Protein AF-F4I7Y9-F1 (afdb_monomer_lite)

Structure (mmCIF, N/CA/C/O backbone):
data_AF-F4I7Y9-F1
#
_entry.id   AF-F4I7Y9-F1
#
loop_
_atom_site.group_PDB
_atom_site.id
_atom_site.type_symbol
_atom_site.label_atom_id
_atom_site.label_alt_id
_atom_site.label_comp_id
_atom_site.label_asym_id
_atom_site.label_entity_id
_atom_site.label_seq_id
_atom_site.pdbx_PDB_ins_code
_atom_site.Cartn_x
_atom_site.Cartn_y
_atom_site.Cartn_z
_atom_site.occupancy
_atom_site.B_iso_or_equiv
_atom_site.auth_seq_id
_atom_site.auth_comp_id
_atom_site.auth_asym_id
_atom_site.auth_atom_id
_atom_site.pdbx_PDB_model_num
ATOM 1 N N . MET A 1 1 ? 21.864 18.288 -20.027 1.00 43.03 1 MET A N 1
ATOM 2 C CA . MET A 1 1 ? 21.076 17.058 -20.244 1.00 43.03 1 MET A CA 1
ATOM 3 C C . MET A 1 1 ? 20.824 16.451 -18.884 1.00 43.03 1 MET A C 1
ATOM 5 O O . MET A 1 1 ? 21.788 16.056 -18.242 1.00 43.03 1 MET A O 1
ATOM 9 N N . VAL A 1 2 ? 19.578 16.455 -18.415 1.00 53.16 2 VAL A N 1
ATOM 10 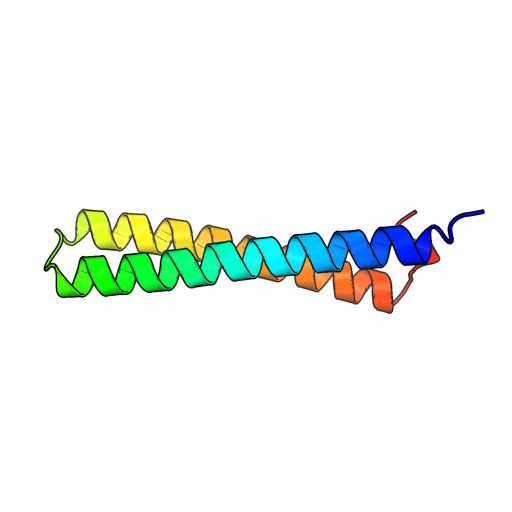C CA . VAL A 1 2 ? 19.207 15.587 -17.292 1.00 53.16 2 VAL A CA 1
ATOM 11 C C . VAL A 1 2 ? 19.332 14.153 -17.808 1.00 53.16 2 VAL A C 1
ATOM 13 O O . VAL A 1 2 ? 18.979 13.886 -18.959 1.00 53.16 2 VAL A O 1
ATOM 16 N N . ASN A 1 3 ? 19.968 13.273 -17.041 1.00 67.00 3 ASN A N 1
ATOM 17 C CA . ASN A 1 3 ? 20.150 11.890 -17.456 1.00 67.00 3 ASN A CA 1
ATOM 18 C C . ASN A 1 3 ? 18.769 11.217 -17.435 1.00 67.00 3 ASN A C 1
ATOM 20 O O . ASN A 1 3 ? 18.241 10.978 -16.355 1.00 67.00 3 ASN A O 1
ATOM 24 N N . VAL A 1 4 ? 18.179 10.965 -18.607 1.00 68.31 4 VAL A N 1
ATOM 25 C CA . VAL A 1 4 ? 16.817 10.413 -18.759 1.00 68.31 4 VAL A CA 1
ATOM 26 C C . VAL A 1 4 ? 16.639 9.125 -17.942 1.00 68.31 4 VAL A C 1
ATOM 28 O O . VAL A 1 4 ? 15.594 8.917 -17.327 1.00 68.31 4 VAL A O 1
ATOM 31 N N . ASP A 1 5 ? 17.699 8.320 -17.831 1.00 70.38 5 ASP A N 1
ATOM 32 C CA . ASP A 1 5 ? 17.717 7.104 -17.014 1.00 70.38 5 ASP A CA 1
ATOM 33 C C . ASP A 1 5 ? 17.537 7.411 -15.514 1.00 70.38 5 ASP A C 1
ATOM 35 O O . ASP A 1 5 ? 16.836 6.693 -14.800 1.00 70.38 5 ASP A O 1
ATOM 39 N N . HIS A 1 6 ? 18.138 8.500 -15.019 1.00 76.44 6 HIS A N 1
ATOM 40 C CA . HIS A 1 6 ? 18.026 8.915 -13.619 1.00 76.44 6 HIS A CA 1
ATOM 41 C C . HIS A 1 6 ? 16.610 9.394 -13.276 1.00 76.44 6 HIS A C 1
ATOM 43 O O . HIS A 1 6 ? 16.076 9.026 -12.225 1.00 76.44 6 HIS A O 1
ATOM 49 N N . ASP A 1 7 ? 15.977 10.152 -14.173 1.00 85.44 7 ASP A N 1
ATOM 50 C CA . ASP A 1 7 ? 14.602 10.629 -13.993 1.00 85.44 7 ASP A CA 1
ATOM 51 C C . ASP A 1 7 ? 13.612 9.459 -13.988 1.00 85.44 7 ASP A C 1
ATOM 53 O O . ASP A 1 7 ? 12.715 9.388 -13.138 1.00 85.44 7 ASP A O 1
ATOM 57 N N . ARG A 1 8 ? 13.812 8.485 -14.887 1.00 86.12 8 ARG A N 1
ATOM 58 C CA . ARG A 1 8 ? 12.968 7.290 -14.968 1.00 86.12 8 ARG A CA 1
ATOM 59 C C . ARG A 1 8 ? 13.107 6.411 -13.732 1.00 86.12 8 ARG A C 1
ATOM 61 O O . ARG A 1 8 ? 12.091 6.021 -13.156 1.00 86.12 8 ARG A O 1
ATOM 68 N N . PHE A 1 9 ? 14.334 6.140 -13.289 1.00 89.38 9 PHE A N 1
ATOM 69 C CA . PHE A 1 9 ? 14.569 5.385 -12.060 1.00 89.38 9 PHE A CA 1
ATOM 70 C C . PHE A 1 9 ? 13.924 6.067 -10.849 1.00 89.38 9 PHE A C 1
ATOM 72 O O . PHE A 1 9 ? 13.207 5.423 -10.084 1.00 89.38 9 PHE A O 1
ATOM 79 N N . THR A 1 10 ? 14.114 7.381 -10.706 1.00 91.94 10 THR A N 1
ATOM 80 C CA . THR A 1 10 ? 13.520 8.167 -9.614 1.00 91.94 10 THR A CA 1
ATOM 81 C C . THR A 1 10 ? 11.994 8.101 -9.641 1.00 91.94 10 THR A C 1
ATOM 83 O O . THR A 1 10 ? 11.364 7.926 -8.597 1.00 91.94 10 THR A O 1
ATOM 86 N N . THR A 1 11 ? 11.395 8.154 -10.833 1.00 93.38 11 THR A N 1
ATOM 87 C CA . THR A 1 11 ? 9.947 7.993 -11.019 1.00 93.38 11 THR A CA 1
ATOM 88 C C . THR A 1 11 ? 9.471 6.612 -10.567 1.00 93.38 11 THR A C 1
ATOM 90 O O . THR A 1 11 ? 8.528 6.520 -9.786 1.00 93.38 11 THR A O 1
ATOM 93 N N . LEU A 1 12 ? 10.146 5.534 -10.980 1.00 93.69 12 LEU A N 1
ATOM 94 C CA . LEU A 1 12 ? 9.788 4.170 -10.571 1.00 93.69 12 LEU A CA 1
ATOM 95 C C . LEU A 1 12 ? 9.936 3.951 -9.058 1.00 93.69 12 LEU A C 1
ATOM 97 O O . LEU A 1 12 ? 9.091 3.308 -8.438 1.00 93.69 12 LEU A O 1
ATOM 101 N N . VAL A 1 13 ? 10.975 4.520 -8.440 1.00 94.75 13 VAL A N 1
ATOM 102 C CA . VAL A 1 13 ? 11.152 4.492 -6.979 1.00 94.75 13 VAL A CA 1
ATOM 103 C C . VAL A 1 13 ? 10.015 5.237 -6.276 1.00 94.75 13 VAL A C 1
ATOM 105 O O . VAL A 1 13 ? 9.498 4.752 -5.268 1.00 94.75 13 VAL A O 1
ATOM 108 N N . HIS A 1 14 ? 9.593 6.389 -6.803 1.00 95.88 14 HIS A N 1
ATOM 109 C CA . HIS A 1 14 ? 8.448 7.126 -6.273 1.00 95.88 14 HIS A CA 1
ATOM 110 C C . HIS A 1 14 ? 7.145 6.322 -6.398 1.00 95.88 14 HIS A C 1
ATOM 112 O O . HIS A 1 14 ? 6.444 6.158 -5.399 1.00 95.88 14 HIS A O 1
ATOM 118 N N . GLU A 1 15 ? 6.866 5.748 -7.575 1.00 95.50 15 GLU A N 1
ATOM 119 C CA . GLU A 1 15 ? 5.713 4.864 -7.806 1.00 95.50 15 GLU A CA 1
ATOM 120 C C . GLU A 1 15 ? 5.702 3.686 -6.817 1.00 95.50 15 GLU A C 1
ATOM 122 O O . GLU A 1 15 ? 4.659 3.367 -6.239 1.00 95.50 15 GLU A O 1
ATOM 127 N N . LEU A 1 16 ? 6.863 3.062 -6.575 1.00 96.25 16 LEU A N 1
ATOM 128 C CA . LEU A 1 16 ? 6.982 1.927 -5.661 1.00 96.25 16 LEU A CA 1
ATOM 129 C C . LEU A 1 16 ? 6.698 2.359 -4.225 1.00 96.25 16 LEU A C 1
ATOM 131 O O . LEU A 1 16 ? 5.949 1.693 -3.512 1.00 96.25 16 LEU A O 1
ATOM 135 N N . ASN A 1 17 ? 7.301 3.465 -3.791 1.00 96.38 17 ASN A N 1
ATOM 136 C CA . ASN A 1 17 ? 7.124 3.977 -2.439 1.00 96.38 17 ASN A CA 1
ATOM 137 C C . ASN A 1 17 ? 5.672 4.378 -2.181 1.00 96.38 17 ASN A C 1
ATOM 139 O O . ASN A 1 17 ? 5.134 4.033 -1.130 1.00 96.38 17 ASN A O 1
ATOM 143 N N . GLN A 1 18 ? 5.018 5.027 -3.146 1.00 96.56 18 GLN A N 1
ATOM 144 C CA . GLN A 1 18 ? 3.604 5.367 -3.046 1.00 96.56 18 GLN A CA 1
ATOM 145 C C . GLN A 1 18 ? 2.735 4.105 -2.960 1.00 96.56 18 GLN A C 1
ATOM 147 O O . GLN A 1 18 ? 1.920 3.989 -2.046 1.00 96.56 18 GLN A O 1
ATOM 152 N N . ALA A 1 19 ? 2.936 3.131 -3.855 1.00 95.25 19 ALA A N 1
ATOM 153 C CA . ALA A 1 19 ? 2.167 1.886 -3.847 1.00 95.25 19 ALA A CA 1
ATOM 154 C C . ALA A 1 19 ? 2.363 1.093 -2.542 1.00 95.25 19 ALA A C 1
ATOM 156 O O . ALA A 1 19 ? 1.398 0.587 -1.971 1.00 95.25 19 ALA A O 1
ATOM 157 N N . LYS A 1 20 ? 3.597 1.028 -2.024 1.00 95.75 20 LYS A N 1
ATOM 158 C CA . LYS A 1 20 ? 3.899 0.403 -0.728 1.00 95.75 20 LYS A CA 1
ATOM 159 C C . LYS A 1 20 ? 3.240 1.141 0.431 1.00 95.75 20 LYS A C 1
ATOM 161 O O . LYS A 1 20 ? 2.684 0.491 1.310 1.00 95.75 20 LYS A O 1
ATOM 166 N N . TYR A 1 21 ? 3.307 2.471 0.456 1.00 96.69 21 TYR A N 1
ATOM 167 C CA . TYR A 1 21 ? 2.680 3.271 1.506 1.00 96.69 21 TYR A CA 1
ATOM 168 C C . TYR A 1 21 ? 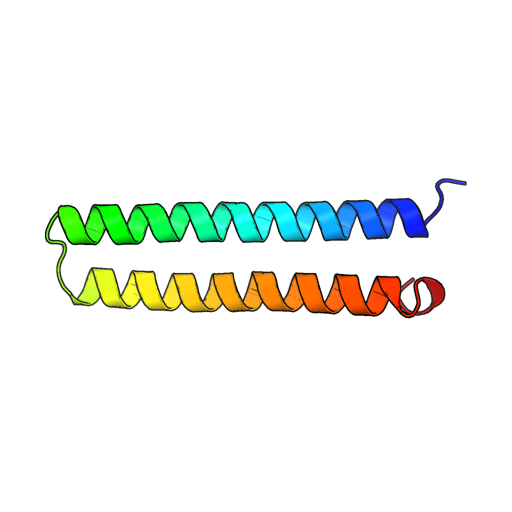1.161 3.065 1.531 1.00 96.69 21 TYR A C 1
ATOM 170 O O . TYR A 1 21 ? 0.606 2.756 2.585 1.00 96.69 21 TYR A O 1
ATOM 178 N N . GLU A 1 22 ? 0.505 3.145 0.368 1.00 96.00 22 GLU A N 1
ATOM 179 C CA . GLU A 1 22 ? -0.929 2.864 0.213 1.00 96.00 22 GLU A CA 1
ATOM 180 C C . GLU A 1 22 ? -1.274 1.446 0.696 1.00 96.00 22 GLU A C 1
ATOM 182 O O . GLU A 1 22 ? -2.219 1.268 1.466 1.00 96.00 22 GLU A O 1
ATOM 187 N N . PHE A 1 23 ? -0.480 0.443 0.307 1.00 96.50 23 PHE A N 1
ATOM 188 C CA . PHE A 1 23 ? -0.664 -0.943 0.737 1.00 96.50 23 PHE A CA 1
ATOM 189 C C . PHE A 1 23 ? -0.541 -1.102 2.260 1.00 96.50 23 PHE A C 1
ATOM 191 O O . PHE A 1 23 ? -1.431 -1.661 2.896 1.00 96.50 23 PHE A O 1
ATOM 198 N N . HIS A 1 24 ? 0.518 -0.566 2.873 1.00 95.75 24 HIS A N 1
ATOM 199 C CA . HIS A 1 24 ? 0.711 -0.633 4.325 1.00 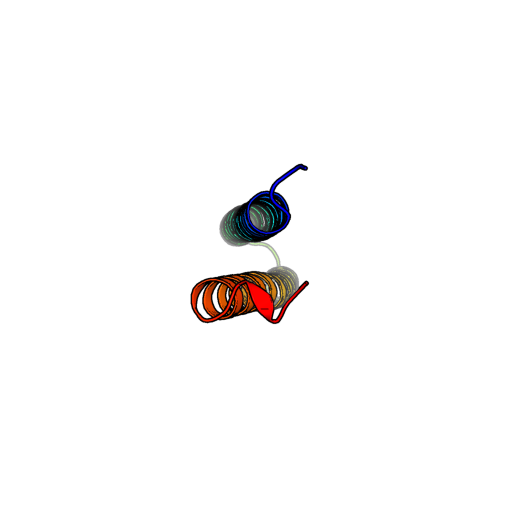95.75 24 HIS A CA 1
ATOM 200 C C . HIS A 1 24 ? -0.404 0.080 5.092 1.00 95.75 24 HIS A C 1
ATOM 202 O O . HIS A 1 24 ? -0.904 -0.459 6.080 1.00 95.75 24 HIS A O 1
ATOM 208 N N . TYR A 1 25 ? -0.828 1.252 4.619 1.00 96.31 25 TYR A N 1
ATOM 209 C CA . TYR A 1 25 ? -1.945 1.984 5.204 1.00 96.31 25 TYR A CA 1
ATOM 210 C C . TYR A 1 25 ? -3.238 1.160 5.166 1.00 96.31 25 TYR A C 1
ATOM 212 O O . TYR A 1 25 ? -3.931 1.048 6.176 1.00 96.31 25 TYR A O 1
ATOM 220 N N . LYS A 1 26 ? -3.545 0.519 4.032 1.00 95.88 26 LYS A N 1
ATOM 221 C CA . LYS A 1 26 ? -4.727 -0.344 3.912 1.00 95.88 26 LYS A CA 1
ATOM 222 C C . LYS A 1 26 ? -4.629 -1.628 4.732 1.00 95.88 26 LYS A C 1
ATOM 224 O O . LYS A 1 26 ? -5.648 -2.091 5.237 1.00 95.88 26 LYS A O 1
ATOM 229 N N . CYS A 1 27 ? -3.430 -2.171 4.930 1.00 96.75 27 CYS A N 1
ATOM 230 C CA . CYS A 1 27 ? -3.225 -3.301 5.834 1.00 96.75 27 CYS A CA 1
ATOM 231 C C . CYS A 1 27 ? -3.553 -2.899 7.275 1.00 96.75 27 CYS A C 1
ATOM 233 O O . CYS A 1 27 ? -4.289 -3.614 7.951 1.00 96.75 27 CYS A O 1
ATOM 235 N N . ALA A 1 28 ? -3.069 -1.736 7.721 1.00 96.44 28 ALA A N 1
ATOM 236 C CA . ALA A 1 28 ? -3.407 -1.197 9.034 1.00 96.44 28 ALA A CA 1
ATOM 237 C C . ALA A 1 28 ? -4.918 -0.931 9.166 1.00 96.44 28 ALA A C 1
ATOM 239 O O . ALA A 1 28 ? -5.517 -1.331 10.159 1.00 96.44 28 ALA A O 1
ATOM 240 N N . GLU A 1 29 ? -5.556 -0.352 8.140 1.00 95.88 29 GLU A N 1
ATOM 241 C CA . GLU A 1 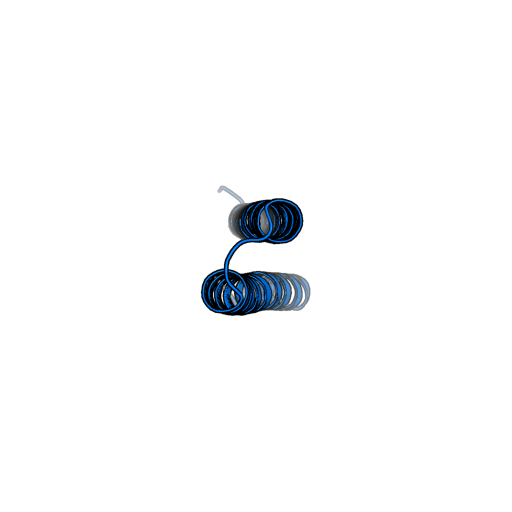29 ? -7.012 -0.141 8.113 1.00 95.88 29 GLU A CA 1
ATOM 242 C C . GLU A 1 29 ? -7.787 -1.464 8.250 1.00 95.88 29 GLU A C 1
ATOM 244 O O . GLU A 1 29 ? -8.765 -1.533 8.994 1.00 95.88 29 GLU A O 1
ATOM 249 N N . LEU A 1 30 ? -7.359 -2.532 7.565 1.00 96.69 30 LEU A N 1
ATOM 250 C CA . LEU A 1 30 ? -7.994 -3.846 7.679 1.00 96.69 30 LEU A CA 1
ATOM 251 C C . LEU A 1 30 ? -7.856 -4.423 9.095 1.00 96.69 30 LEU A C 1
ATOM 253 O O . LEU A 1 30 ? -8.835 -4.951 9.623 1.00 96.69 30 LEU A O 1
ATOM 257 N N . VAL A 1 31 ? -6.675 -4.307 9.709 1.00 96.50 31 VAL A N 1
ATOM 258 C CA . VAL A 1 31 ? -6.444 -4.754 11.092 1.00 96.50 31 VAL A CA 1
ATOM 259 C C . VAL A 1 31 ? -7.340 -3.984 12.059 1.00 96.50 31 VAL A C 1
ATOM 261 O O . VAL A 1 31 ? -8.087 -4.608 12.808 1.00 96.50 31 VAL A O 1
ATOM 264 N N . SER A 1 32 ? -7.367 -2.651 11.983 1.00 96.62 32 SER A N 1
ATOM 265 C CA . SER A 1 32 ? -8.226 -1.835 12.849 1.00 96.62 32 SER A CA 1
ATOM 266 C C . SER A 1 32 ? -9.716 -2.133 12.653 1.00 96.62 32 SER A C 1
ATOM 268 O O . SER A 1 32 ? -10.465 -2.192 13.624 1.00 96.62 32 SER A O 1
ATOM 270 N N . ASN A 1 33 ? -10.166 -2.384 11.419 1.00 95.81 33 ASN A N 1
ATOM 271 C CA . ASN A 1 33 ? -11.552 -2.788 11.160 1.00 95.81 33 ASN A CA 1
ATOM 272 C C . ASN A 1 33 ? -11.876 -4.162 11.758 1.00 95.81 33 ASN A C 1
ATOM 274 O O . ASN A 1 33 ? -12.979 -4.371 12.264 1.00 95.81 33 ASN A O 1
ATOM 278 N N . HIS A 1 34 ? -10.929 -5.098 11.704 1.00 95.50 34 HIS A N 1
ATOM 279 C CA . HIS A 1 34 ? -11.084 -6.405 12.327 1.00 95.50 34 HIS A CA 1
ATOM 280 C C . HIS A 1 34 ? -11.170 -6.285 13.858 1.00 95.50 34 HIS A C 1
ATOM 282 O O . HIS A 1 34 ? -12.056 -6.878 14.469 1.00 95.50 34 HIS A O 1
ATOM 288 N N . GLU A 1 35 ? -10.305 -5.479 14.477 1.00 96.50 35 GLU A N 1
ATOM 289 C CA . GLU A 1 35 ? -10.317 -5.197 15.922 1.00 96.50 35 GLU A CA 1
ATOM 290 C C . GLU A 1 35 ? -11.601 -4.487 16.374 1.00 96.50 35 GLU A C 1
ATOM 292 O O . GLU A 1 35 ? -12.139 -4.790 17.436 1.00 96.50 35 GLU A O 1
ATOM 297 N N . ALA A 1 36 ? -12.145 -3.601 15.538 1.00 96.50 36 ALA A N 1
ATOM 298 C CA . ALA A 1 36 ? -13.423 -2.932 15.768 1.00 96.50 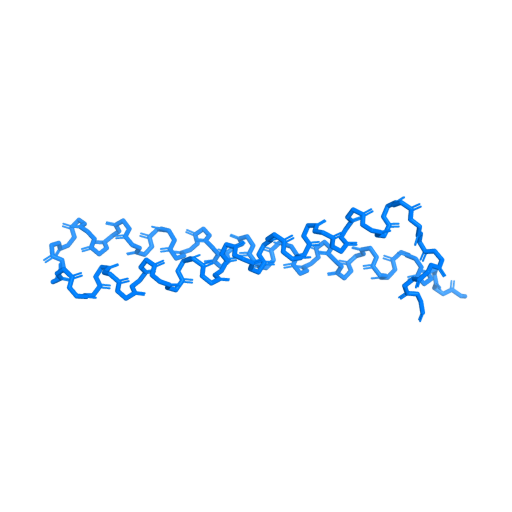36 ALA A CA 1
ATOM 299 C C . ALA A 1 36 ? -14.654 -3.818 15.478 1.00 96.50 36 ALA A C 1
ATOM 301 O O . ALA A 1 36 ? -15.773 -3.306 15.452 1.00 96.50 36 ALA A O 1
ATOM 302 N N . ALA A 1 37 ? -14.463 -5.120 15.228 1.00 95.00 37 ALA A N 1
ATOM 303 C CA . ALA A 1 37 ? -15.516 -6.084 14.909 1.00 95.00 37 ALA A CA 1
ATOM 304 C C . ALA A 1 37 ? -16.444 -5.626 13.764 1.00 95.00 37 ALA A C 1
ATOM 306 O O . ALA A 1 37 ? -17.659 -5.847 13.799 1.00 95.00 37 ALA A O 1
ATOM 307 N N . GLN A 1 38 ? -15.877 -4.978 12.739 1.00 94.19 38 GLN A N 1
ATOM 308 C CA . GLN A 1 38 ? -16.642 -4.550 11.568 1.00 94.19 38 GLN A CA 1
ATOM 309 C C . GLN A 1 38 ? -17.302 -5.752 10.868 1.00 94.19 38 GLN A C 1
ATOM 311 O O . GLN A 1 38 ? -16.751 -6.860 10.879 1.00 94.19 38 GLN A O 1
ATOM 316 N N . PRO A 1 39 ? -18.464 -5.563 10.212 1.00 97.06 39 PRO A N 1
ATOM 317 C CA . PRO A 1 39 ? -19.144 -6.645 9.511 1.00 97.06 39 PRO A CA 1
ATOM 318 C C . PRO A 1 39 ? -18.234 -7.340 8.494 1.00 97.06 39 PRO A C 1
ATOM 320 O O . PRO A 1 39 ? -17.492 -6.684 7.763 1.00 97.06 39 PRO A O 1
ATOM 323 N N . LYS A 1 40 ? -18.356 -8.669 8.367 1.00 95.94 40 LYS A N 1
ATOM 324 C CA . LYS A 1 40 ? -17.532 -9.478 7.449 1.00 95.94 40 LYS A CA 1
ATOM 325 C C . LYS A 1 40 ? -17.492 -8.919 6.020 1.00 95.94 40 LYS A C 1
ATOM 327 O O . LYS A 1 40 ? -16.427 -8.887 5.420 1.00 95.94 40 LYS A O 1
ATOM 332 N N . LYS A 1 41 ? -18.623 -8.417 5.511 1.00 96.44 41 LYS A N 1
ATOM 333 C CA . LYS A 1 41 ? -18.705 -7.786 4.184 1.00 96.44 41 LYS A CA 1
ATOM 334 C C . LYS A 1 41 ? -17.724 -6.613 4.031 1.00 96.44 41 LYS A C 1
ATOM 336 O O . LYS A 1 41 ? -17.057 -6.522 3.010 1.00 96.44 41 LYS A O 1
ATOM 341 N N . VAL A 1 42 ? -17.597 -5.766 5.056 1.00 95.19 42 VAL A N 1
ATOM 342 C CA . VAL A 1 42 ? -16.646 -4.642 5.068 1.00 95.19 42 VAL A CA 1
ATOM 343 C C . VAL A 1 42 ? -15.210 -5.166 5.035 1.00 95.19 42 VAL A C 1
ATOM 345 O O . VAL A 1 42 ? -14.385 -4.657 4.284 1.00 95.19 42 VAL A O 1
ATOM 348 N N . LEU A 1 43 ? -14.904 -6.211 5.811 1.00 97.00 43 LEU A N 1
ATOM 349 C CA . LEU A 1 43 ? -13.571 -6.823 5.810 1.00 97.00 43 LEU A CA 1
ATOM 350 C C . LEU A 1 43 ? -13.226 -7.447 4.450 1.00 97.00 43 LEU A C 1
ATOM 352 O O . LEU A 1 43 ? -12.096 -7.304 3.988 1.00 97.00 43 LEU A O 1
ATOM 356 N N . ASP A 1 44 ? -14.183 -8.115 3.809 1.00 97.06 44 ASP A N 1
ATOM 357 C CA . ASP A 1 44 ? -13.993 -8.743 2.500 1.00 97.06 44 ASP A CA 1
ATOM 358 C C . ASP A 1 44 ? -13.778 -7.685 1.398 1.00 97.06 44 ASP A C 1
ATOM 360 O O . ASP A 1 44 ? -12.847 -7.815 0.605 1.00 97.06 44 ASP A O 1
ATOM 364 N N . GLU A 1 45 ? -14.535 -6.582 1.405 1.00 96.00 45 GLU A N 1
ATOM 365 C CA . GLU A 1 45 ? -14.308 -5.439 0.502 1.00 96.00 45 GLU A CA 1
ATOM 366 C C . GLU A 1 45 ? -12.899 -4.842 0.678 1.00 96.00 45 GLU A C 1
ATOM 368 O O . GLU A 1 45 ? -12.179 -4.625 -0.299 1.00 96.00 45 GLU A O 1
ATOM 373 N N . LYS A 1 46 ? -12.449 -4.651 1.926 1.00 95.38 46 LYS A N 1
ATOM 374 C CA . LYS A 1 46 ? -11.101 -4.131 2.222 1.00 95.38 46 LYS A CA 1
ATOM 375 C C . LYS A 1 46 ? -9.988 -5.091 1.798 1.00 95.38 46 LYS A C 1
ATOM 377 O O . LYS A 1 46 ? -8.935 -4.636 1.353 1.00 95.38 46 LYS A O 1
ATOM 382 N N . LYS A 1 47 ? -10.204 -6.407 1.898 1.00 96.50 47 LYS A N 1
ATOM 383 C CA . LYS A 1 47 ? -9.265 -7.415 1.376 1.00 96.50 47 LYS A CA 1
ATOM 384 C C . LYS A 1 47 ? -9.141 -7.338 -0.144 1.00 96.50 47 LYS A C 1
ATOM 386 O O . LYS A 1 47 ? -8.023 -7.351 -0.647 1.00 96.50 47 LYS A O 1
ATOM 391 N N . MET A 1 48 ? -10.251 -7.186 -0.866 1.00 96.38 48 MET A N 1
ATOM 392 C CA . MET A 1 48 ? -10.218 -7.028 -2.326 1.00 96.38 48 MET A CA 1
ATOM 393 C C . MET A 1 48 ? -9.461 -5.762 -2.751 1.00 96.38 48 MET A C 1
ATOM 395 O O . MET A 1 48 ? -8.717 -5.773 -3.732 1.00 96.38 48 MET A O 1
ATOM 399 N N . ASP A 1 49 ? -9.623 -4.660 -2.018 1.00 94.81 49 ASP A N 1
ATOM 400 C CA . ASP A 1 49 ? -8.858 -3.438 -2.281 1.00 94.81 49 ASP A CA 1
ATOM 401 C C . ASP A 1 49 ? -7.359 -3.623 -2.002 1.00 94.81 49 ASP A C 1
ATOM 403 O O . ASP A 1 49 ? -6.520 -3.126 -2.760 1.00 94.81 49 ASP A O 1
ATOM 407 N N . LEU A 1 50 ? -7.007 -4.388 -0.966 1.00 96.31 50 LEU A N 1
ATOM 408 C CA . LEU A 1 50 ? -5.624 -4.771 -0.687 1.00 96.31 50 LEU A CA 1
ATOM 409 C C . LEU A 1 50 ? -5.009 -5.634 -1.790 1.00 96.31 50 LEU A C 1
ATOM 411 O O . LEU A 1 50 ? -3.860 -5.398 -2.157 1.00 96.31 50 LEU A O 1
ATOM 415 N N . GLU A 1 51 ? -5.753 -6.587 -2.348 1.00 96.19 51 GLU A N 1
ATOM 416 C CA . GLU A 1 51 ? -5.292 -7.401 -3.480 1.00 96.19 51 GLU A CA 1
ATOM 417 C C . GLU A 1 51 ? -4.962 -6.525 -4.695 1.00 96.19 51 GLU A C 1
ATOM 419 O O . GLU A 1 51 ? -3.886 -6.659 -5.278 1.00 96.19 51 GLU A O 1
ATOM 424 N N . LYS A 1 52 ? -5.814 -5.546 -5.026 1.00 95.88 52 LYS A N 1
ATOM 425 C CA . LYS A 1 52 ? -5.538 -4.586 -6.112 1.00 95.88 52 LYS A CA 1
ATOM 426 C C . LYS A 1 52 ? -4.269 -3.768 -5.857 1.00 95.88 52 LYS A C 1
ATOM 428 O O . LYS A 1 52 ? -3.478 -3.549 -6.774 1.00 95.88 52 LYS A O 1
ATOM 433 N N . LEU A 1 53 ? -4.060 -3.309 -4.620 1.00 95.25 53 LEU A N 1
ATOM 434 C CA . LEU A 1 53 ? -2.845 -2.577 -4.247 1.00 95.25 53 LEU A CA 1
ATOM 435 C C . LEU A 1 53 ? -1.602 -3.467 -4.303 1.00 95.25 53 LEU A C 1
ATOM 437 O O . LEU A 1 53 ? -0.544 -3.017 -4.739 1.00 95.25 53 LEU A O 1
ATOM 441 N N . TYR A 1 54 ? -1.730 -4.734 -3.919 1.00 96.50 54 TYR A N 1
ATOM 442 C CA . TYR A 1 54 ? -0.651 -5.704 -4.031 1.00 96.50 54 TYR A CA 1
ATOM 443 C C . TYR A 1 54 ? -0.256 -5.953 -5.492 1.00 96.50 54 TYR A C 1
ATOM 445 O O . TYR A 1 54 ? 0.935 -5.953 -5.813 1.00 96.50 54 TYR A O 1
ATOM 453 N N . GLU A 1 55 ? -1.229 -6.083 -6.400 1.00 96.88 55 GLU A N 1
ATOM 454 C CA . GLU A 1 55 ? -0.951 -6.143 -7.840 1.00 96.88 55 GLU A CA 1
ATOM 455 C C . GLU A 1 55 ? -0.218 -4.886 -8.326 1.00 96.88 55 GLU A C 1
ATOM 457 O O . GLU A 1 55 ? 0.796 -5.000 -9.012 1.00 96.88 55 GLU A O 1
ATOM 462 N N . LYS A 1 56 ? -0.639 -3.687 -7.899 1.00 95.12 56 LYS A N 1
ATOM 463 C CA . LYS A 1 56 ? 0.053 -2.430 -8.239 1.00 95.12 56 LYS A CA 1
ATOM 464 C C . LYS A 1 56 ? 1.518 -2.434 -7.785 1.00 95.12 56 LYS A C 1
ATOM 466 O O . LYS A 1 56 ? 2.388 -2.052 -8.565 1.00 95.12 56 LYS A O 1
ATOM 471 N N . VAL A 1 57 ? 1.817 -2.895 -6.565 1.00 96.31 57 VAL A N 1
ATOM 472 C CA . VAL A 1 57 ? 3.206 -3.024 -6.077 1.00 96.31 57 VAL A CA 1
ATOM 473 C C . VAL A 1 57 ? 4.013 -3.971 -6.969 1.00 96.31 57 VAL A C 1
ATOM 475 O O . VAL A 1 57 ? 5.130 -3.632 -7.364 1.00 96.31 57 VAL A O 1
ATOM 478 N N . LYS A 1 58 ? 3.449 -5.132 -7.329 1.00 96.88 58 LYS A N 1
ATOM 479 C CA . LYS A 1 58 ? 4.113 -6.098 -8.218 1.00 96.88 58 LYS A CA 1
ATOM 480 C C . LYS A 1 58 ? 4.384 -5.521 -9.604 1.00 96.88 58 LYS A C 1
ATOM 482 O O . LYS A 1 58 ? 5.475 -5.721 -10.128 1.00 96.88 58 LYS A O 1
ATOM 487 N N . GLU A 1 59 ? 3.434 -4.796 -10.186 1.00 96.19 59 GLU A N 1
ATOM 488 C CA . GLU A 1 59 ? 3.613 -4.170 -11.499 1.00 96.19 59 GLU A CA 1
ATOM 489 C C . GLU A 1 59 ? 4.736 -3.127 -11.494 1.00 96.19 59 GLU A C 1
ATOM 491 O O . GLU A 1 59 ? 5.560 -3.108 -12.407 1.00 96.19 59 GLU A O 1
ATOM 496 N N . VAL A 1 60 ? 4.846 -2.307 -10.444 1.00 94.56 60 VAL A N 1
ATOM 497 C CA . VAL A 1 60 ? 5.971 -1.363 -10.332 1.00 94.56 60 VAL A CA 1
ATOM 498 C C . VAL A 1 60 ? 7.299 -2.104 -10.165 1.00 94.56 60 VAL A C 1
ATOM 500 O O . VAL A 1 60 ? 8.278 -1.757 -10.823 1.00 94.56 60 VAL A O 1
ATOM 503 N N . MET A 1 61 ? 7.343 -3.165 -9.352 1.00 95.31 61 MET A N 1
ATOM 504 C CA . MET A 1 61 ? 8.549 -3.990 -9.216 1.00 95.31 61 MET A CA 1
ATOM 505 C C . MET A 1 61 ? 8.970 -4.622 -10.549 1.00 95.31 61 MET A C 1
ATOM 507 O O . MET A 1 61 ? 10.156 -4.614 -10.866 1.00 95.31 61 MET A O 1
ATOM 511 N N . LYS A 1 62 ? 8.023 -5.109 -11.362 1.00 95.25 62 LYS A N 1
ATOM 512 C CA . LYS A 1 62 ? 8.315 -5.630 -12.709 1.00 95.25 62 LYS A CA 1
ATOM 513 C C . LYS A 1 62 ? 8.937 -4.562 -13.606 1.00 95.25 62 LYS A C 1
ATOM 515 O O . LYS A 1 62 ? 9.951 -4.841 -14.236 1.00 95.25 62 LYS A O 1
ATOM 520 N N . LYS A 1 63 ? 8.389 -3.341 -13.619 1.00 93.25 63 LYS A N 1
ATOM 521 C CA . LYS A 1 63 ? 8.972 -2.210 -14.367 1.00 93.25 63 LYS A CA 1
ATOM 522 C C . LYS A 1 63 ? 10.380 -1.867 -13.880 1.00 93.25 63 LYS A C 1
ATOM 524 O O . LYS A 1 63 ? 11.258 -1.594 -14.685 1.00 93.25 63 LYS A O 1
ATOM 529 N N . MET A 1 64 ? 10.625 -1.912 -12.569 1.00 92.56 64 MET A N 1
ATOM 530 C CA . MET A 1 64 ? 11.963 -1.683 -12.011 1.00 92.56 64 MET A CA 1
ATOM 531 C C . MET A 1 64 ? 12.965 -2.760 -12.429 1.00 92.56 64 MET A C 1
ATOM 533 O O . MET A 1 64 ? 14.102 -2.428 -12.757 1.00 92.56 64 MET A O 1
ATOM 537 N N . VAL A 1 65 ? 12.554 -4.031 -12.440 1.00 92.69 65 VAL A N 1
ATOM 538 C CA . VAL A 1 65 ? 13.390 -5.132 -12.937 1.00 92.69 65 VAL A CA 1
ATOM 539 C C . VAL A 1 65 ? 13.665 -4.956 -14.431 1.00 92.69 65 VAL A C 1
ATOM 541 O O . VAL A 1 65 ? 14.824 -4.990 -14.827 1.00 92.69 65 VAL A O 1
ATOM 544 N N . ALA A 1 66 ? 12.641 -4.670 -15.240 1.00 91.25 66 ALA A N 1
ATOM 545 C CA . ALA A 1 66 ? 12.798 -4.424 -16.674 1.00 91.25 66 ALA A CA 1
ATOM 546 C C . ALA A 1 66 ? 13.744 -3.244 -16.962 1.00 91.25 66 ALA A C 1
ATOM 548 O O . ALA A 1 66 ? 14.631 -3.350 -17.810 1.00 91.25 66 ALA A O 1
ATOM 549 N N . PHE A 1 67 ? 13.618 -2.148 -16.207 1.00 89.31 67 PHE A N 1
ATOM 550 C CA . PHE A 1 67 ? 14.531 -1.010 -16.285 1.00 89.31 67 PHE A CA 1
ATOM 551 C C . PHE A 1 67 ? 15.970 -1.395 -15.906 1.00 89.31 67 PHE A C 1
ATOM 553 O O . PHE A 1 67 ? 16.906 -0.979 -16.581 1.00 89.31 67 PHE A O 1
ATOM 560 N N . ALA A 1 68 ? 16.168 -2.209 -14.863 1.00 87.31 68 ALA A N 1
ATOM 561 C CA . ALA A 1 68 ? 17.497 -2.675 -14.463 1.00 87.31 68 ALA A CA 1
ATOM 562 C C . ALA A 1 68 ? 18.134 -3.618 -15.500 1.00 87.31 68 ALA A C 1
ATOM 564 O O . ALA A 1 68 ? 19.342 -3.562 -15.724 1.00 87.31 68 ALA A O 1
ATOM 565 N N . GLU A 1 69 ? 17.331 -4.464 -16.148 1.00 89.31 69 GLU A N 1
ATOM 566 C CA . GLU A 1 69 ? 17.784 -5.364 -17.212 1.00 89.31 69 GLU A CA 1
ATOM 567 C C . GLU A 1 69 ? 18.117 -4.611 -18.506 1.00 89.31 69 GLU A C 1
ATOM 569 O O . GLU A 1 69 ? 19.065 -4.972 -19.210 1.00 89.31 69 GLU A O 1
ATOM 574 N N . ASN A 1 7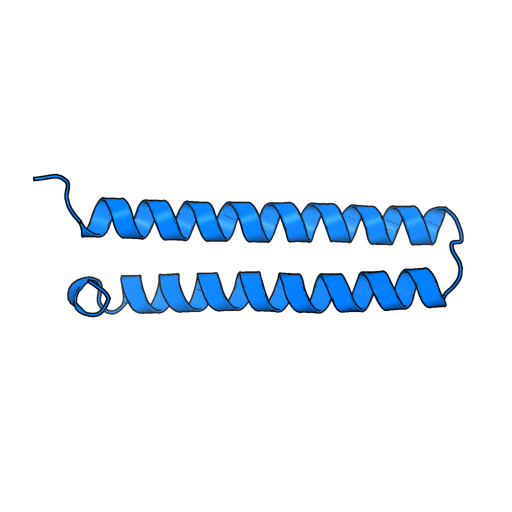0 ? 17.349 -3.569 -18.849 1.00 82.56 70 ASN A N 1
ATOM 575 C CA . ASN A 1 70 ? 17.601 -2.765 -20.040 1.00 82.56 70 ASN A CA 1
ATOM 576 C C . ASN A 1 70 ? 17.083 -1.316 -19.930 1.00 82.56 70 ASN A C 1
ATOM 578 O O . ASN A 1 70 ? 15.993 -1.016 -20.426 1.00 82.56 70 ASN A O 1
ATOM 582 N N . PRO A 1 71 ? 17.898 -0.380 -19.409 1.00 72.06 71 PRO A N 1
ATOM 583 C CA . PRO A 1 71 ? 17.487 1.018 -19.250 1.00 72.06 71 PRO A CA 1
ATOM 584 C C . PRO A 1 71 ? 17.085 1.688 -20.573 1.00 72.06 71 PRO A C 1
ATOM 586 O O . PRO A 1 71 ? 16.189 2.524 -20.611 1.00 72.06 71 PRO A O 1
ATOM 589 N N . LYS A 1 72 ? 17.701 1.273 -21.690 1.00 71.44 72 LYS A N 1
ATOM 590 C CA . LYS A 1 72 ? 17.545 1.905 -23.011 1.00 71.44 72 LYS A CA 1
ATOM 591 C C . LYS A 1 72 ? 16.276 1.501 -23.770 1.00 71.44 72 LYS A C 1
ATOM 593 O O . LYS A 1 72 ? 16.020 2.074 -24.824 1.00 71.44 72 LYS A O 1
ATOM 598 N N . LYS A 1 73 ? 15.528 0.488 -23.312 1.00 63.06 73 LYS A N 1
ATOM 599 C CA . LYS A 1 73 ? 14.332 -0.027 -24.011 1.00 63.06 73 LYS A CA 1
ATOM 600 C C . LYS A 1 73 ? 13.010 0.602 -23.559 1.00 63.06 73 LYS A C 1
ATOM 602 O O . LYS A 1 73 ? 12.012 0.385 -24.236 1.00 63.06 73 LYS A O 1
ATOM 607 N N . GLU A 1 74 ? 12.996 1.346 -22.454 1.00 52.47 74 GLU A N 1
ATOM 608 C CA . GLU A 1 74 ? 11.781 1.988 -21.917 1.00 52.47 74 GLU A CA 1
ATOM 609 C C . GLU A 1 74 ? 11.755 3.525 -22.057 1.00 52.47 74 GLU A C 1
ATOM 611 O O . GLU A 1 74 ? 10.893 4.169 -21.458 1.00 52.47 74 GLU A O 1
ATOM 616 N N . GLY A 1 75 ? 12.690 4.117 -22.812 1.00 50.53 75 GLY A N 1
ATOM 617 C CA . GLY A 1 75 ? 12.657 5.544 -23.172 1.00 50.53 75 GLY A CA 1
ATOM 618 C C . GLY A 1 75 ? 11.709 5.819 -24.329 1.00 50.53 75 GLY A C 1
ATOM 619 O O . GLY A 1 75 ? 10.989 6.839 -24.256 1.00 50.53 75 GLY A O 1
#

Foldseek 3Di:
DPPVLVVVLVVLVVQLVVLVVVLVVLVVVLVVCVVVVHDPVVSVVSVVVSVVSVVSNVVSVVVNVVCVVPVPPPD

pLDDT: mean 89.95, std 12.37, range [43.03, 97.06]

Radius of gyration: 16.7 Å; chains: 1; bounding box: 40×26×40 Å

Secondary structure (DSSP, 8-state):
---HHHHHHHHHHHHHHHHHHHHHHHHHHHHHHHHTT--HHHHHHHHHHHHHHHHHHHHHHHHHHHHHH-GGG--

Organism: Arabidopsis thaliana (NCBI:txid3702)

Sequence (75 aa):
MVNVDHDRFTTLVHELNQAKYEFHYKCAELVSNHEAAQPKKVLDEKKMDLEKLYEKVKEVMKKMVAFAENPKKEG